Protein AF-A0A258X4N9-F1 (afdb_monomer_lite)

Structure (mmCIF, N/CA/C/O backbone):
data_AF-A0A258X4N9-F1
#
_entry.id   AF-A0A258X4N9-F1
#
loop_
_atom_site.group_PDB
_atom_site.id
_atom_site.type_symbol
_atom_site.label_atom_id
_atom_site.label_alt_id
_atom_site.label_comp_id
_atom_site.label_asym_id
_atom_site.label_entity_id
_atom_site.label_seq_id
_atom_site.pdbx_PDB_ins_code
_atom_site.Cartn_x
_atom_site.Cartn_y
_atom_site.Cartn_z
_atom_site.occupancy
_atom_site.B_iso_or_equiv
_atom_site.auth_seq_id
_atom_site.auth_comp_id
_atom_site.auth_asym_id
_atom_site.auth_atom_id
_atom_site.pdbx_PDB_model_num
ATOM 1 N N . MET A 1 1 ? 9.831 3.016 -13.633 1.00 64.50 1 MET A N 1
ATOM 2 C CA . MET A 1 1 ? 9.795 4.387 -13.086 1.00 64.50 1 MET A CA 1
ATOM 3 C C . MET A 1 1 ? 8.400 4.523 -12.524 1.00 64.50 1 MET A C 1
ATOM 5 O O . MET A 1 1 ? 7.456 4.521 -13.304 1.00 64.50 1 MET A O 1
ATOM 9 N N . GLY A 1 2 ? 8.288 4.413 -11.205 1.00 82.19 2 GLY A N 1
ATOM 10 C CA . GLY A 1 2 ? 7.014 4.222 -10.524 1.00 82.19 2 GLY A CA 1
ATOM 11 C C . GLY A 1 2 ? 6.211 5.505 -10.444 1.00 82.19 2 GLY A C 1
ATOM 12 O O . GLY A 1 2 ? 6.761 6.601 -10.529 1.00 82.19 2 GLY A O 1
ATOM 13 N N . ASP A 1 3 ? 4.909 5.342 -10.272 1.00 91.69 3 ASP A N 1
ATOM 14 C CA . ASP A 1 3 ? 3.986 6.441 -10.024 1.00 91.69 3 ASP A CA 1
ATOM 15 C C . ASP A 1 3 ? 3.854 6.670 -8.514 1.00 91.69 3 ASP A C 1
ATOM 17 O O . ASP A 1 3 ? 3.869 5.724 -7.728 1.00 91.69 3 ASP A O 1
ATOM 21 N N . GLU A 1 4 ? 3.680 7.919 -8.099 1.00 94.12 4 GLU A N 1
ATOM 22 C CA . GLU A 1 4 ? 3.527 8.269 -6.686 1.00 94.12 4 GLU A CA 1
ATOM 23 C C . GLU A 1 4 ? 2.054 8.292 -6.267 1.00 94.12 4 GLU A C 1
ATOM 25 O O . GLU A 1 4 ? 1.195 8.842 -6.964 1.00 94.12 4 GLU A O 1
ATOM 30 N N . TYR A 1 5 ? 1.761 7.718 -5.103 1.00 94.62 5 TYR A N 1
ATOM 31 C CA . TYR A 1 5 ? 0.422 7.588 -4.544 1.00 94.62 5 TYR A CA 1
ATOM 32 C C . TYR A 1 5 ? 0.396 7.981 -3.072 1.00 94.62 5 TYR A C 1
ATOM 34 O O . TYR A 1 5 ? 1.273 7.616 -2.296 1.00 94.62 5 TYR A O 1
ATOM 42 N N . LEU A 1 6 ? -0.671 8.665 -2.678 1.00 93.12 6 LEU A N 1
ATOM 43 C CA . LEU A 1 6 ? -1.065 8.823 -1.288 1.00 93.12 6 LEU A CA 1
ATOM 44 C C . LEU A 1 6 ? -1.991 7.666 -0.929 1.00 93.12 6 LEU A C 1
ATOM 46 O O . LEU A 1 6 ? -3.041 7.491 -1.560 1.00 93.12 6 LEU A O 1
ATOM 50 N N . ILE A 1 7 ? -1.594 6.880 0.067 1.00 92.81 7 ILE A N 1
ATOM 51 C CA . ILE A 1 7 ? -2.366 5.730 0.533 1.00 92.81 7 ILE A CA 1
ATOM 52 C C . ILE A 1 7 ? -2.650 5.909 2.022 1.00 92.81 7 ILE A C 1
ATOM 54 O O . ILE A 1 7 ? -1.746 6.191 2.810 1.00 92.81 7 ILE A O 1
ATOM 58 N N . GLY A 1 8 ? -3.923 5.786 2.387 1.00 90.00 8 GLY A N 1
ATOM 59 C CA . GLY A 1 8 ? -4.400 5.878 3.763 1.00 90.00 8 GLY A CA 1
ATOM 60 C C . GLY A 1 8 ? -5.335 4.724 4.097 1.00 90.00 8 GLY A C 1
ATOM 61 O O . GLY A 1 8 ? -5.973 4.153 3.210 1.00 90.00 8 GLY A O 1
ATOM 62 N N . TYR A 1 9 ? -5.429 4.405 5.383 1.00 88.00 9 TYR A N 1
ATOM 63 C CA . TYR A 1 9 ? -6.237 3.302 5.890 1.00 88.00 9 TYR A CA 1
ATOM 64 C C . TYR A 1 9 ? -7.043 3.742 7.109 1.00 88.00 9 TYR A C 1
ATOM 66 O O . TYR A 1 9 ? -6.515 4.414 8.003 1.00 88.00 9 TYR A O 1
ATOM 74 N N . ARG A 1 10 ? -8.322 3.361 7.142 1.00 86.00 10 ARG A N 1
ATOM 75 C CA . ARG A 1 10 ? -9.223 3.658 8.253 1.00 86.00 10 ARG A CA 1
ATOM 76 C C . ARG A 1 10 ? -10.101 2.459 8.584 1.00 86.00 10 ARG A C 1
ATOM 78 O O . ARG A 1 10 ? -10.995 2.110 7.817 1.00 86.00 10 ARG A O 1
ATOM 85 N N . LEU A 1 11 ? -9.930 1.975 9.805 1.00 82.94 11 LEU A N 1
ATOM 86 C CA . LEU A 1 11 ? -10.772 0.982 10.446 1.00 82.94 11 LEU A CA 1
ATOM 87 C C . LEU A 1 11 ? -11.743 1.677 11.401 1.00 82.94 11 LEU A C 1
ATOM 89 O O . LEU A 1 11 ? -11.349 2.528 12.198 1.00 82.94 11 LEU A O 1
ATOM 93 N N . THR A 1 12 ? -13.024 1.331 11.336 1.00 78.56 12 THR A N 1
ATOM 94 C CA . THR A 1 12 ? -14.045 1.831 12.265 1.00 78.56 12 THR A CA 1
ATOM 95 C C . THR A 1 12 ? -14.809 0.663 12.863 1.00 78.56 12 THR A C 1
ATOM 97 O O . THR A 1 12 ? -15.385 -0.154 12.143 1.00 78.56 12 THR A O 1
ATOM 100 N N . THR A 1 13 ? -14.847 0.612 14.188 1.00 76.00 13 THR A N 1
ATOM 101 C CA . THR A 1 13 ? -15.589 -0.376 14.965 1.00 76.00 13 THR A CA 1
ATOM 102 C C . THR A 1 13 ? -16.651 0.316 15.812 1.00 76.00 13 THR A C 1
ATOM 104 O O . THR A 1 13 ? -16.507 1.471 16.210 1.00 76.00 13 THR A O 1
ATOM 107 N N . GLN A 1 14 ? -17.742 -0.384 16.089 1.00 78.25 14 GLN A N 1
ATOM 108 C CA . GLN A 1 14 ? -18.787 0.066 16.999 1.00 78.25 14 GLN A CA 1
ATOM 109 C C . GLN A 1 14 ? -19.156 -1.101 17.902 1.00 78.25 14 GLN A C 1
ATOM 111 O O . GLN A 1 14 ? -19.489 -2.178 17.412 1.00 78.25 14 GLN A O 1
ATOM 116 N N . ASN A 1 15 ? -19.068 -0.908 19.219 1.00 79.00 15 ASN A N 1
ATOM 117 C CA . ASN A 1 15 ? -19.272 -1.975 20.207 1.00 79.00 15 ASN A CA 1
ATOM 118 C C . ASN A 1 15 ? -18.443 -3.240 19.892 1.00 79.00 15 ASN A C 1
ATOM 120 O O . ASN A 1 15 ? -18.977 -4.347 19.862 1.00 79.00 15 ASN A O 1
ATOM 124 N N . SER A 1 16 ? -17.157 -3.061 19.566 1.00 73.06 16 SER A N 1
ATOM 125 C CA . SER A 1 16 ? -16.237 -4.147 19.178 1.00 73.06 16 SER A CA 1
ATOM 126 C C . SER A 1 16 ? -16.644 -4.940 17.924 1.00 73.06 16 SER A C 1
ATOM 128 O O . SER A 1 16 ? -16.058 -5.979 17.638 1.00 73.06 16 SER A O 1
ATOM 130 N N . THR A 1 17 ? -17.620 -4.452 17.154 1.00 78.62 17 THR A N 1
ATOM 131 C CA . THR A 1 17 ? -18.014 -5.015 15.858 1.00 78.62 17 THR A CA 1
ATOM 132 C C . THR A 1 17 ? -17.444 -4.151 14.738 1.00 78.62 17 THR A C 1
ATOM 134 O O . THR A 1 17 ? -17.543 -2.923 14.793 1.00 78.62 17 THR A O 1
ATOM 137 N N . LEU A 1 18 ? -16.846 -4.774 13.721 1.00 79.44 18 LEU A N 1
ATOM 138 C CA . LEU A 1 18 ? -16.348 -4.076 12.537 1.00 79.44 18 LEU A CA 1
ATOM 139 C C . LEU A 1 18 ? -17.511 -3.428 11.773 1.00 79.44 18 LEU A C 1
ATOM 141 O O . LEU A 1 18 ? -18.430 -4.120 11.342 1.00 79.44 18 LEU A O 1
ATOM 145 N N . VAL A 1 19 ? -17.465 -2.106 11.601 1.00 82.19 19 VAL A N 1
ATOM 146 C CA . VAL A 1 19 ? -18.479 -1.342 10.852 1.00 82.19 19 VAL A CA 1
ATOM 147 C C . VAL A 1 19 ? -17.979 -0.982 9.463 1.00 82.19 19 VAL A C 1
ATOM 149 O O . VAL A 1 19 ? -18.733 -1.028 8.494 1.00 82.19 19 VAL A O 1
ATOM 152 N N . SER A 1 20 ? -16.713 -0.589 9.360 1.00 80.00 20 SER A N 1
ATOM 153 C CA . SER A 1 20 ? -16.116 -0.198 8.093 1.00 80.00 20 SER A CA 1
ATOM 154 C C . SER A 1 20 ? -14.628 -0.470 8.113 1.00 80.00 20 SER A C 1
ATOM 156 O O . SER A 1 20 ? -13.947 -0.098 9.068 1.00 80.00 20 SER A O 1
ATOM 158 N N . ASP A 1 21 ? -14.148 -0.996 6.995 1.00 84.81 21 ASP A N 1
ATOM 159 C CA . ASP A 1 21 ? -12.735 -1.111 6.684 1.00 84.81 21 ASP A CA 1
ATOM 160 C C . ASP A 1 21 ? -12.468 -0.581 5.274 1.00 84.81 21 ASP A C 1
ATOM 162 O O . ASP A 1 21 ? -13.217 -0.906 4.344 1.00 84.81 21 ASP A O 1
ATOM 166 N N . ARG A 1 22 ? -11.526 0.359 5.129 1.00 89.75 22 ARG A N 1
ATOM 167 C CA . ARG A 1 22 ? -11.310 1.078 3.864 1.00 89.75 22 ARG A CA 1
ATOM 168 C C . ARG A 1 22 ? -9.863 1.513 3.669 1.00 89.75 22 ARG A C 1
ATOM 170 O O . ARG A 1 22 ? -9.368 2.412 4.356 1.00 89.75 22 ARG A O 1
ATOM 177 N N . ILE A 1 23 ? -9.278 1.026 2.577 1.00 91.94 23 ILE A N 1
ATOM 178 C CA . ILE A 1 23 ? -8.079 1.588 1.953 1.00 91.94 23 ILE A CA 1
ATOM 179 C C . ILE A 1 23 ? -8.474 2.678 0.948 1.00 91.94 23 ILE A C 1
ATOM 181 O O . ILE A 1 23 ? -9.283 2.477 0.033 1.00 91.94 23 ILE A O 1
ATOM 185 N N . SER A 1 24 ? -7.874 3.856 1.106 1.00 92.12 24 SER A N 1
ATOM 186 C CA . SER A 1 24 ? -8.021 4.993 0.196 1.00 92.12 24 SER A CA 1
ATOM 187 C C . SER A 1 24 ? -6.738 5.191 -0.596 1.00 92.12 24 SER A C 1
ATOM 189 O O . SER A 1 24 ? -5.664 5.313 -0.014 1.00 92.12 24 SER A O 1
ATOM 191 N N . VAL A 1 25 ? -6.861 5.251 -1.922 1.00 93.62 25 VAL A N 1
ATOM 192 C CA . VAL A 1 25 ? -5.737 5.418 -2.849 1.00 93.62 25 VAL A CA 1
ATOM 193 C C . VAL A 1 25 ? -5.985 6.646 -3.708 1.00 93.62 25 VAL A C 1
ATOM 195 O O . VAL A 1 25 ? -7.021 6.745 -4.365 1.00 93.62 25 VAL A O 1
ATOM 198 N N . SER A 1 26 ? -5.017 7.552 -3.754 1.00 94.06 26 SER A N 1
ATOM 199 C CA . SER A 1 26 ? -5.014 8.678 -4.685 1.00 94.06 26 SER A CA 1
ATOM 200 C C . SER A 1 26 ? -3.654 8.797 -5.343 1.00 94.06 26 SER A C 1
ATOM 202 O O . SER A 1 26 ? -2.634 8.682 -4.671 1.00 94.06 26 SER A O 1
ATOM 204 N N . LYS A 1 27 ? -3.619 9.078 -6.647 1.00 92.81 27 LYS A N 1
ATOM 205 C CA . LYS A 1 27 ? -2.366 9.464 -7.304 1.00 92.81 27 LYS A CA 1
ATOM 206 C C . LYS A 1 27 ? -1.914 10.810 -6.732 1.00 92.81 27 LYS A C 1
ATOM 208 O O . LYS A 1 27 ? -2.750 11.697 -6.533 1.00 92.81 27 LYS A O 1
ATOM 213 N N . SER A 1 28 ? -0.628 10.948 -6.426 1.00 90.12 28 SER A N 1
ATOM 214 C CA . SER A 1 28 ? -0.091 12.210 -5.930 1.00 90.12 28 SER A CA 1
ATOM 215 C C . SER A 1 28 ? -0.079 13.241 -7.055 1.00 90.12 28 SER A C 1
ATOM 217 O O . SER A 1 28 ? 0.369 12.962 -8.167 1.00 90.12 28 SER A O 1
ATOM 219 N N . MET A 1 29 ? -0.601 14.436 -6.780 1.00 89.00 29 MET A N 1
ATOM 220 C CA . MET A 1 29 ? -0.589 15.552 -7.735 1.00 89.00 29 MET A CA 1
ATOM 221 C C . MET A 1 29 ? 0.699 16.377 -7.657 1.00 89.00 29 MET A C 1
ATOM 223 O O . MET A 1 29 ? 0.986 17.163 -8.556 1.00 89.00 29 MET A O 1
ATOM 227 N N . THR A 1 30 ? 1.465 16.204 -6.582 1.00 86.50 30 THR A N 1
ATOM 228 C CA . THR A 1 30 ? 2.748 16.865 -6.349 1.00 86.50 30 THR A CA 1
ATOM 229 C C . THR A 1 30 ? 3.810 15.812 -6.062 1.00 86.50 30 THR A C 1
ATOM 231 O O . THR A 1 30 ? 3.495 14.856 -5.352 1.00 86.50 30 THR A O 1
ATOM 234 N N . PRO A 1 31 ? 5.054 15.985 -6.538 1.00 84.56 31 PRO A N 1
ATOM 235 C CA . PRO A 1 31 ? 6.132 15.070 -6.208 1.00 84.56 31 PRO A CA 1
ATOM 236 C C . PRO A 1 31 ? 6.275 14.911 -4.697 1.00 84.56 31 PRO A C 1
ATOM 238 O O . PRO A 1 31 ? 6.360 15.896 -3.958 1.00 84.56 31 PRO A O 1
ATOM 241 N N . CYS A 1 32 ? 6.289 13.674 -4.240 1.00 86.94 32 CYS A N 1
ATOM 242 C CA . CYS A 1 32 ? 6.587 13.345 -2.869 1.00 86.94 32 CYS A CA 1
ATOM 243 C C . CYS A 1 32 ? 8.086 13.492 -2.642 1.00 86.94 32 CYS A C 1
ATOM 245 O O . CYS A 1 32 ? 8.910 12.908 -3.343 1.00 86.94 32 CYS A O 1
ATOM 247 N N . LEU A 1 33 ? 8.446 14.304 -1.653 1.00 82.00 33 LEU A N 1
ATOM 248 C CA . LEU A 1 33 ? 9.835 14.464 -1.254 1.00 82.00 33 LEU A CA 1
ATOM 249 C C . LEU A 1 33 ? 10.247 13.259 -0.412 1.00 82.00 33 LEU A C 1
ATOM 251 O O . LEU A 1 33 ? 9.531 12.880 0.512 1.00 82.00 33 LEU A O 1
ATOM 255 N N . GLY A 1 34 ? 11.401 12.680 -0.728 1.00 82.94 34 GLY A N 1
ATOM 256 C CA . GLY A 1 34 ? 11.963 11.587 0.050 1.00 82.94 34 GLY A CA 1
ATOM 257 C C . GLY A 1 34 ? 12.754 10.593 -0.785 1.00 82.94 34 GLY A C 1
ATOM 258 O O . GLY A 1 34 ? 12.787 10.629 -2.015 1.00 82.94 34 GLY A O 1
ATOM 259 N N . SER A 1 35 ? 13.401 9.686 -0.077 1.00 84.38 35 SER A N 1
ATOM 260 C CA . SER A 1 35 ? 14.097 8.520 -0.601 1.00 84.38 35 SER A CA 1
ATOM 261 C C . SER A 1 35 ? 13.229 7.273 -0.441 1.00 84.38 35 SER A C 1
ATOM 263 O O . SER A 1 35 ? 12.411 7.187 0.478 1.00 84.38 35 SER A O 1
ATOM 265 N N . LYS A 1 36 ? 13.401 6.292 -1.335 1.00 87.62 36 LYS A N 1
ATOM 266 C CA . LYS A 1 36 ? 12.760 4.982 -1.178 1.00 87.62 36 LYS A CA 1
ATOM 267 C C . LYS A 1 36 ? 13.300 4.309 0.083 1.00 87.62 36 LYS A C 1
ATOM 269 O O . LYS A 1 36 ? 14.511 4.148 0.216 1.00 87.62 36 LYS A O 1
ATOM 274 N N . GLN A 1 37 ? 12.401 3.916 0.972 1.00 85.12 37 GLN A N 1
ATOM 275 C CA . GLN A 1 37 ? 12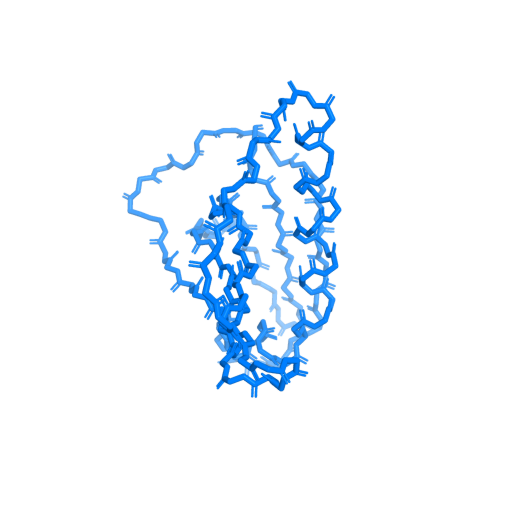.711 3.164 2.184 1.00 85.12 37 GLN A CA 1
ATOM 276 C C . GLN A 1 37 ? 12.340 1.687 1.977 1.00 85.12 37 GLN A C 1
ATOM 278 O O . GLN A 1 37 ? 12.663 1.085 0.949 1.00 85.12 37 GLN A O 1
ATOM 283 N N . GLU A 1 38 ? 11.647 1.091 2.945 1.00 87.44 38 GLU A N 1
ATOM 284 C CA . GLU A 1 38 ? 11.148 -0.274 2.852 1.00 87.44 38 GLU A CA 1
ATOM 285 C C . GLU A 1 38 ? 10.099 -0.411 1.747 1.00 87.44 38 GLU A C 1
ATOM 287 O O . GLU A 1 38 ? 9.356 0.522 1.425 1.00 87.44 38 GLU A O 1
ATOM 292 N N . SER A 1 39 ? 10.089 -1.594 1.139 1.00 92.25 39 SER A N 1
ATOM 293 C CA . SER A 1 39 ? 9.243 -1.919 0.000 1.00 92.25 39 SER A CA 1
ATOM 294 C C . SER A 1 39 ? 8.448 -3.179 0.285 1.00 92.25 39 SER A C 1
ATOM 296 O O . SER A 1 39 ? 9.012 -4.183 0.713 1.00 92.25 39 SER A O 1
ATOM 298 N N . LEU A 1 40 ? 7.155 -3.121 0.003 1.00 94.12 40 LEU A N 1
ATOM 299 C CA . LEU A 1 40 ? 6.260 -4.262 -0.031 1.00 94.12 40 LEU A CA 1
ATOM 300 C C . LEU A 1 40 ? 6.156 -4.762 -1.472 1.00 94.12 40 LEU A C 1
ATOM 302 O O . LEU A 1 40 ? 5.983 -3.969 -2.399 1.00 94.12 40 LEU A O 1
ATOM 306 N N . PHE A 1 41 ? 6.263 -6.071 -1.657 1.00 95.00 41 PHE A N 1
ATOM 307 C CA . PHE A 1 41 ? 6.091 -6.723 -2.948 1.00 95.00 41 PHE A CA 1
ATOM 308 C C . PHE A 1 41 ? 4.798 -7.528 -2.924 1.00 95.00 41 PHE A C 1
ATOM 310 O O . PHE A 1 41 ? 4.650 -8.399 -2.074 1.00 95.00 41 PHE A O 1
ATOM 317 N N . LEU A 1 42 ? 3.896 -7.256 -3.865 1.00 94.31 42 LEU A N 1
ATOM 318 C CA . LEU A 1 42 ? 2.620 -7.955 -3.985 1.00 94.31 42 LEU A CA 1
ATOM 319 C C . LEU A 1 42 ? 2.499 -8.607 -5.368 1.00 94.31 42 LEU A C 1
ATOM 321 O O . LEU A 1 42 ? 2.778 -7.943 -6.376 1.00 94.31 42 LEU A O 1
ATOM 325 N N . PRO A 1 43 ? 2.069 -9.878 -5.455 1.00 93.19 43 PRO A N 1
ATOM 326 C CA . PRO A 1 43 ? 1.747 -10.498 -6.733 1.00 93.19 43 PRO A CA 1
ATOM 327 C C . PRO A 1 43 ? 0.519 -9.815 -7.336 1.00 93.19 43 PRO A C 1
ATOM 329 O O . PRO A 1 43 ? -0.418 -9.456 -6.630 1.00 93.19 43 PRO A O 1
ATOM 332 N N . ARG A 1 44 ? 0.504 -9.628 -8.653 1.00 90.00 44 ARG A N 1
ATOM 333 C CA . ARG A 1 44 ? -0.561 -8.902 -9.347 1.00 90.00 44 ARG A CA 1
ATOM 334 C C . ARG A 1 44 ? -1.049 -9.675 -10.559 1.00 90.00 44 ARG A C 1
ATOM 336 O O . ARG A 1 44 ? -0.264 -10.242 -11.308 1.00 90.00 44 ARG A O 1
ATOM 343 N N . GLN A 1 45 ? -2.354 -9.606 -10.803 1.00 89.31 45 GLN A N 1
ATOM 344 C CA . GLN A 1 45 ? -2.917 -10.010 -12.087 1.00 89.31 45 GLN A CA 1
ATOM 345 C C . GLN A 1 45 ? -2.780 -8.891 -13.134 1.00 89.31 45 GLN A C 1
ATOM 347 O O . GLN A 1 45 ? -2.957 -7.708 -12.804 1.00 89.31 45 GLN A O 1
ATOM 352 N N . PRO A 1 46 ? -2.556 -9.226 -14.417 1.00 82.38 46 PRO A N 1
ATOM 353 C CA . PRO A 1 46 ? -2.520 -8.237 -15.486 1.00 82.38 46 PRO A CA 1
ATOM 354 C C . PRO A 1 46 ? -3.766 -7.342 -15.471 1.00 82.38 46 PRO A C 1
ATOM 356 O O . PRO A 1 46 ? -4.892 -7.808 -15.314 1.00 82.38 46 PRO A O 1
ATOM 359 N N . SER A 1 47 ? -3.574 -6.034 -15.647 1.00 82.50 47 SER A N 1
ATOM 360 C CA . SER A 1 47 ? -4.638 -5.008 -15.615 1.00 82.50 47 SER A CA 1
ATOM 361 C C . SER A 1 47 ? -5.332 -4.767 -14.264 1.00 82.50 47 SER A C 1
ATOM 363 O O . SER A 1 47 ? -6.213 -3.906 -14.185 1.00 82.50 47 SER A O 1
ATOM 365 N N . GLN A 1 48 ? -4.924 -5.427 -13.174 1.00 88.69 48 GLN A N 1
ATOM 366 C CA . GLN A 1 48 ? -5.455 -5.129 -11.840 1.00 88.69 48 GLN A CA 1
ATOM 367 C C . GLN A 1 48 ? -5.057 -3.705 -11.418 1.00 88.69 48 GLN A C 1
ATOM 369 O O . GLN A 1 48 ? -3.900 -3.298 -11.573 1.00 88.69 48 GLN A O 1
ATOM 374 N N . LYS A 1 49 ? -6.023 -2.933 -10.910 1.00 91.69 49 LYS A N 1
ATOM 375 C CA . LYS A 1 49 ? -5.806 -1.569 -10.395 1.00 91.69 49 LYS A CA 1
ATOM 376 C C . LYS A 1 49 ? -5.222 -1.615 -8.981 1.00 91.69 49 LYS A C 1
ATOM 378 O O . LYS A 1 49 ? -5.563 -2.524 -8.230 1.00 91.69 49 LYS A O 1
ATOM 383 N N . LEU A 1 50 ? -4.450 -0.593 -8.589 1.00 92.06 50 LEU A N 1
ATOM 384 C CA . LEU A 1 50 ? -3.825 -0.512 -7.256 1.00 92.06 50 LEU A CA 1
ATOM 385 C C . LEU A 1 50 ? -4.822 -0.729 -6.117 1.00 92.06 50 LEU A C 1
ATOM 387 O O . LEU A 1 50 ? -4.569 -1.518 -5.222 1.00 92.06 50 LEU A O 1
ATOM 391 N N . GLN A 1 51 ? -5.974 -0.057 -6.172 1.00 93.44 51 GLN A N 1
ATOM 392 C CA . GLN A 1 51 ? -6.975 -0.172 -5.114 1.00 93.44 51 GLN A CA 1
ATOM 393 C C . GLN A 1 51 ? -7.543 -1.591 -5.000 1.00 93.44 51 GLN A C 1
ATOM 395 O O . GLN A 1 51 ? -7.739 -2.085 -3.900 1.00 93.44 51 GLN A O 1
ATOM 400 N N . ALA A 1 52 ? -7.762 -2.272 -6.128 1.00 93.12 52 ALA A N 1
ATOM 401 C CA . ALA A 1 52 ? -8.218 -3.659 -6.112 1.00 93.12 52 ALA A CA 1
ATOM 402 C C . ALA A 1 52 ? -7.126 -4.608 -5.595 1.00 93.12 52 ALA A C 1
ATOM 404 O O . ALA A 1 52 ? -7.436 -5.555 -4.882 1.00 93.12 52 ALA A O 1
ATOM 405 N N . LEU A 1 53 ? -5.861 -4.345 -5.939 1.00 94.00 53 LEU A N 1
ATOM 406 C CA . LEU A 1 53 ? -4.715 -5.098 -5.434 1.00 94.00 53 LEU A CA 1
ATOM 407 C C . LEU A 1 53 ? -4.585 -4.957 -3.914 1.00 94.00 53 LEU A C 1
ATOM 409 O O . LEU A 1 53 ? -4.522 -5.961 -3.218 1.00 94.00 53 LEU A O 1
ATOM 413 N N . LEU A 1 54 ? -4.610 -3.725 -3.404 1.00 93.62 54 LEU A N 1
ATOM 414 C CA . LEU A 1 54 ? -4.506 -3.445 -1.974 1.00 93.62 54 LEU A CA 1
ATOM 415 C C . LEU A 1 54 ? -5.661 -4.042 -1.178 1.00 93.62 54 LEU A C 1
AT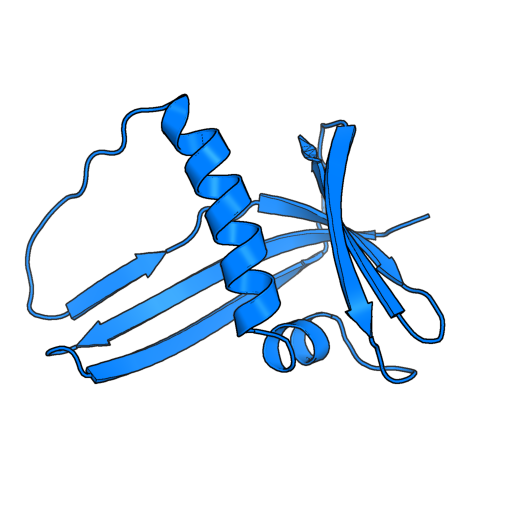OM 417 O O . LEU A 1 54 ? -5.422 -4.565 -0.106 1.00 93.62 54 LEU A O 1
ATOM 421 N N . ASN A 1 55 ? -6.882 -4.039 -1.716 1.00 92.25 55 ASN A N 1
ATOM 422 C CA . ASN A 1 55 ? -8.008 -4.715 -1.066 1.00 92.25 55 ASN A CA 1
ATOM 423 C C . ASN A 1 55 ? -7.889 -6.251 -1.113 1.00 92.25 55 ASN A C 1
ATOM 425 O O . ASN A 1 55 ? -8.499 -6.937 -0.307 1.00 92.25 55 ASN A O 1
ATOM 429 N N . THR A 1 56 ? -7.158 -6.811 -2.085 1.00 93.50 56 THR A N 1
ATOM 430 C CA . THR A 1 56 ? -6.916 -8.267 -2.159 1.00 93.50 56 THR A CA 1
ATOM 431 C C . THR A 1 56 ? -5.832 -8.693 -1.167 1.00 93.50 56 THR A C 1
ATOM 433 O O . THR A 1 56 ? -5.918 -9.770 -0.591 1.00 93.50 56 THR A O 1
ATOM 436 N N . HIS A 1 57 ? -4.835 -7.832 -0.966 1.00 93.00 57 HIS A N 1
ATOM 437 C CA . HIS A 1 57 ? -3.699 -8.022 -0.063 1.00 93.00 57 HIS A CA 1
ATOM 438 C C . HIS A 1 57 ? -3.778 -7.051 1.125 1.00 93.00 57 HIS A C 1
ATOM 440 O O . HIS A 1 57 ? -2.787 -6.416 1.493 1.00 93.00 57 HIS A O 1
ATOM 446 N N . GLU A 1 58 ? -4.981 -6.887 1.679 1.00 91.06 58 GLU A N 1
ATOM 447 C CA . GLU A 1 58 ? -5.281 -5.866 2.687 1.00 91.06 58 GLU A CA 1
ATOM 448 C C . GLU A 1 58 ? -4.455 -6.078 3.956 1.00 91.06 58 GLU A C 1
ATOM 450 O O . GLU A 1 58 ? -3.749 -5.164 4.379 1.00 91.06 58 GLU A O 1
ATOM 455 N N . ASP A 1 59 ? -4.438 -7.304 4.482 1.00 90.69 59 ASP A N 1
ATOM 456 C CA . ASP A 1 59 ? -3.671 -7.663 5.679 1.00 90.69 59 ASP A CA 1
ATOM 457 C C . ASP A 1 59 ? -2.166 -7.385 5.511 1.00 90.69 59 ASP A C 1
ATOM 459 O O . ASP A 1 59 ? -1.548 -6.758 6.373 1.00 90.69 59 ASP A O 1
ATOM 463 N N . GLU A 1 60 ? -1.584 -7.780 4.370 1.00 93.62 60 GLU A N 1
ATOM 464 C CA . GLU A 1 60 ? -0.161 -7.567 4.060 1.00 93.62 60 GLU A CA 1
ATOM 465 C C . GLU A 1 60 ? 0.181 -6.072 3.990 1.00 93.62 60 GLU A C 1
ATOM 467 O O . GLU A 1 60 ? 1.218 -5.624 4.491 1.00 93.62 60 GLU A O 1
ATOM 472 N N . PHE A 1 61 ? -0.704 -5.274 3.385 1.00 92.44 61 PHE A N 1
ATOM 473 C CA . PHE A 1 61 ? -0.519 -3.833 3.297 1.00 92.44 61 PHE A CA 1
ATOM 474 C C . PHE A 1 61 ? -0.676 -3.142 4.654 1.00 92.44 61 PHE A C 1
ATOM 476 O O . PHE A 1 61 ? 0.140 -2.280 4.988 1.00 92.44 61 PHE A O 1
ATOM 483 N N . ILE A 1 62 ? -1.691 -3.502 5.444 1.00 89.12 62 ILE A N 1
ATOM 484 C CA . ILE A 1 62 ? -1.916 -2.929 6.777 1.00 89.12 62 ILE A CA 1
ATOM 485 C C . ILE A 1 62 ? -0.740 -3.257 7.686 1.00 89.12 62 ILE A C 1
ATOM 487 O O . ILE A 1 62 ? -0.255 -2.362 8.382 1.00 89.12 62 ILE A O 1
ATOM 491 N N . GLU A 1 63 ? -0.254 -4.498 7.678 1.00 90.56 63 GLU A N 1
ATOM 492 C CA . GLU A 1 63 ? 0.910 -4.892 8.467 1.00 90.56 63 GLU A CA 1
ATOM 493 C C . GLU A 1 63 ? 2.131 -4.054 8.073 1.00 90.56 63 GLU A C 1
ATOM 495 O O . GLU A 1 63 ? 2.745 -3.416 8.933 1.00 90.56 63 GLU A O 1
ATOM 500 N N . PHE A 1 64 ? 2.427 -3.965 6.774 1.00 91.19 64 PHE A N 1
ATOM 501 C CA . PHE A 1 64 ? 3.512 -3.136 6.257 1.00 91.19 64 PHE A CA 1
ATOM 502 C C . PHE A 1 64 ? 3.375 -1.667 6.690 1.00 91.19 64 PHE A C 1
ATOM 504 O O . PHE A 1 64 ? 4.306 -1.101 7.270 1.00 91.19 64 PHE A O 1
ATOM 511 N N . ALA A 1 65 ? 2.213 -1.047 6.469 1.00 88.31 65 ALA A N 1
ATOM 512 C CA . ALA A 1 65 ? 1.952 0.352 6.806 1.00 88.31 65 ALA A CA 1
ATOM 513 C C . ALA A 1 65 ? 1.997 0.613 8.322 1.00 88.31 65 ALA A C 1
ATOM 515 O O . ALA A 1 65 ? 2.480 1.661 8.767 1.00 88.31 65 ALA A O 1
ATOM 516 N N . THR A 1 66 ? 1.547 -0.347 9.131 1.00 86.06 66 THR A N 1
ATOM 517 C CA . THR A 1 66 ? 1.593 -0.278 10.596 1.00 86.06 66 THR A CA 1
ATOM 518 C C . THR A 1 66 ? 3.027 -0.377 11.095 1.00 86.06 66 THR A C 1
ATOM 520 O O . THR A 1 66 ? 3.438 0.448 11.908 1.00 86.06 66 THR A O 1
ATOM 523 N N . GLN A 1 67 ? 3.830 -1.307 10.570 1.00 86.25 67 GLN A N 1
ATOM 524 C CA . GLN A 1 67 ? 5.254 -1.409 10.901 1.00 86.25 67 GLN A CA 1
ATOM 525 C C . GLN A 1 67 ? 6.004 -0.117 10.555 1.00 86.25 67 GLN A C 1
ATOM 527 O O . GLN A 1 67 ? 6.786 0.372 11.374 1.00 86.25 67 GLN A O 1
ATOM 532 N N . GLN A 1 68 ? 5.724 0.487 9.392 1.00 80.62 68 GLN A N 1
ATOM 533 C CA . GLN A 1 68 ? 6.288 1.796 9.048 1.00 80.62 68 GLN A CA 1
ATOM 534 C C . GLN A 1 68 ? 5.825 2.879 10.026 1.00 80.62 68 GLN A C 1
ATOM 536 O O . GLN A 1 68 ? 6.633 3.678 10.491 1.00 80.62 68 GLN A O 1
ATOM 541 N N . THR A 1 69 ? 4.544 2.892 10.393 1.00 74.88 69 THR A N 1
ATOM 542 C CA . THR A 1 69 ? 3.986 3.882 11.323 1.00 74.88 69 THR A CA 1
ATOM 543 C C . THR A 1 69 ? 4.565 3.743 12.729 1.00 74.88 69 THR A C 1
ATOM 545 O O . THR A 1 69 ? 4.953 4.746 13.313 1.00 74.88 69 THR A O 1
ATOM 548 N N . ILE A 1 70 ? 4.726 2.534 13.267 1.00 71.88 70 ILE A N 1
ATOM 549 C CA . ILE A 1 70 ? 5.350 2.310 14.582 1.00 71.88 70 ILE A CA 1
ATOM 550 C C . ILE A 1 70 ? 6.807 2.793 14.574 1.00 71.88 70 ILE A C 1
ATOM 552 O O . ILE A 1 70 ? 7.239 3.469 15.510 1.00 71.88 70 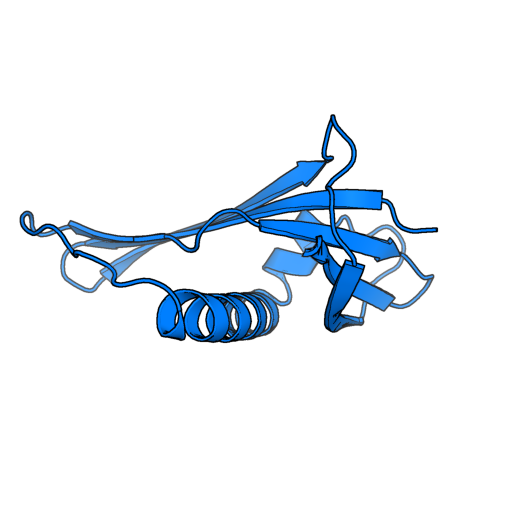ILE A O 1
ATOM 556 N N . LYS A 1 71 ? 7.556 2.533 13.492 1.00 63.94 71 LYS A N 1
ATOM 557 C CA . LYS A 1 71 ? 8.918 3.070 13.307 1.00 63.94 71 LYS A CA 1
ATOM 558 C C . LYS A 1 71 ? 8.940 4.608 13.310 1.00 63.94 71 LYS A C 1
ATOM 560 O O . LYS A 1 71 ? 9.899 5.198 13.806 1.00 63.94 71 LYS A O 1
ATOM 565 N N . LEU A 1 72 ? 7.886 5.265 12.814 1.00 58.09 72 LEU A N 1
ATOM 566 C CA . LEU A 1 72 ? 7.708 6.725 12.876 1.00 58.09 72 LEU A CA 1
ATOM 567 C C . LEU A 1 72 ? 7.317 7.220 14.273 1.00 58.09 72 LEU A C 1
ATOM 569 O O . LEU A 1 72 ? 7.844 8.225 14.744 1.00 58.09 72 LEU A O 1
ATOM 573 N N . GLN A 1 73 ? 6.412 6.511 14.939 1.00 56.03 73 GLN A N 1
ATOM 574 C CA . GLN A 1 73 ? 5.872 6.842 16.256 1.00 56.03 73 GLN A CA 1
ATOM 575 C C . GLN A 1 73 ? 6.898 6.666 17.377 1.00 56.03 73 GLN A C 1
ATOM 577 O O . GLN A 1 73 ? 6.931 7.461 18.311 1.00 56.03 73 GLN A O 1
ATOM 582 N N . SER A 1 74 ? 7.833 5.722 17.246 1.00 51.22 74 SER A N 1
ATOM 583 C CA . SER A 1 74 ? 9.000 5.651 18.136 1.00 51.22 74 SER A CA 1
ATOM 584 C C . SER A 1 74 ? 9.846 6.940 18.119 1.00 51.22 74 SER A C 1
ATOM 586 O O . SER A 1 74 ? 10.693 7.108 18.993 1.00 51.22 74 SER A O 1
ATOM 588 N N . HIS A 1 75 ? 9.626 7.844 17.155 1.00 46.38 75 HIS A N 1
ATOM 589 C CA . HIS A 1 75 ? 10.221 9.181 17.094 1.00 46.38 75 HIS A CA 1
ATOM 590 C C . HIS A 1 75 ? 9.258 10.330 17.458 1.00 46.38 75 HIS A C 1
ATOM 592 O O . HIS A 1 75 ? 9.717 11.467 17.565 1.00 46.38 75 HIS A O 1
ATOM 598 N N . GLN A 1 76 ? 7.953 10.090 17.649 1.00 37.88 76 GLN A N 1
ATOM 599 C CA . GLN A 1 76 ? 6.959 11.131 17.950 1.00 37.88 76 GLN A CA 1
ATOM 600 C C . GLN A 1 76 ? 5.827 10.604 18.852 1.00 37.88 76 GLN A C 1
ATOM 602 O O . GLN A 1 76 ? 5.074 9.716 18.465 1.00 37.88 76 GLN A O 1
ATOM 607 N N . ASN A 1 77 ? 5.693 11.196 20.046 1.00 34.12 77 ASN A N 1
ATOM 608 C CA . ASN A 1 77 ? 4.640 10.903 21.028 1.00 34.12 77 ASN A CA 1
ATOM 609 C C . ASN A 1 77 ? 3.232 11.085 20.432 1.00 34.12 77 ASN A C 1
ATOM 611 O O . ASN A 1 77 ? 2.916 12.165 19.934 1.00 34.12 77 ASN A O 1
ATOM 615 N N . ILE A 1 78 ? 2.371 10.069 20.545 1.00 39.22 78 ILE A N 1
ATOM 616 C CA . ILE A 1 7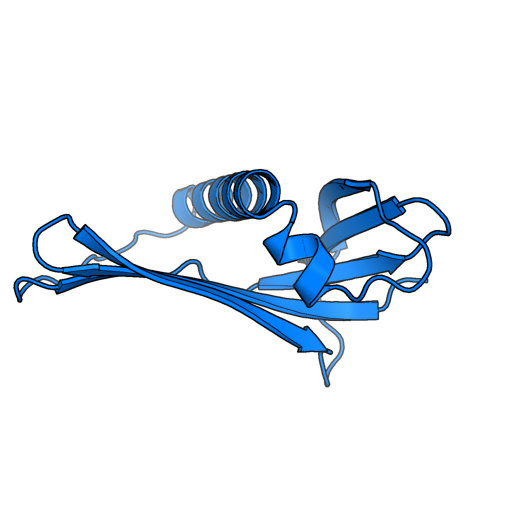8 ? 0.962 10.135 20.125 1.00 39.22 78 ILE A CA 1
ATOM 617 C C . ILE A 1 78 ? 0.076 10.293 21.349 1.00 39.22 78 ILE A C 1
ATOM 619 O O . ILE A 1 78 ? 0.107 9.482 22.271 1.00 39.22 78 ILE A O 1
ATOM 623 N N . THR A 1 79 ? -0.744 11.336 21.327 1.00 35.56 79 THR A N 1
ATOM 624 C CA . THR A 1 79 ? -1.861 11.550 22.247 1.00 35.56 79 THR A CA 1
ATOM 625 C C . THR A 1 79 ? -3.135 10.964 21.648 1.00 35.56 79 THR A C 1
ATOM 627 O O . THR A 1 79 ? -3.636 11.475 20.647 1.00 35.56 79 THR A O 1
ATOM 630 N N . ASN A 1 80 ? -3.664 9.910 22.272 1.00 41.12 80 ASN A N 1
ATOM 631 C CA . ASN A 1 80 ? -5.012 9.400 22.015 1.00 41.12 80 ASN A CA 1
ATOM 632 C C . ASN A 1 80 ? -6.044 10.267 22.752 1.00 41.12 80 ASN A C 1
ATOM 634 O O . ASN A 1 80 ? -5.815 10.651 23.898 1.00 41.12 80 ASN A O 1
ATOM 638 N N . HIS A 1 81 ? -7.178 10.556 22.111 1.00 37.97 81 HIS A N 1
ATOM 639 C CA . HIS A 1 81 ? -8.293 11.299 22.708 1.00 37.97 81 HIS A CA 1
ATOM 640 C C . HIS A 1 81 ? -9.554 10.420 22.740 1.00 37.97 81 HIS A C 1
ATOM 642 O O . HIS A 1 81 ? -9.920 9.831 21.725 1.00 37.97 81 HIS A O 1
ATOM 648 N N . GLU A 1 82 ? -10.187 10.320 23.914 1.00 45.69 82 GLU A N 1
ATOM 649 C CA . GLU A 1 82 ? -11.297 9.405 24.223 1.00 45.69 82 GLU A CA 1
ATOM 650 C C . GLU A 1 82 ? -12.724 9.933 23.932 1.00 45.69 82 GLU A C 1
ATOM 652 O O . GLU A 1 82 ? -12.981 11.137 23.953 1.00 45.69 82 GLU A O 1
ATOM 657 N N . HIS A 1 83 ? -13.638 8.946 23.836 1.00 41.00 83 HIS A N 1
ATOM 658 C CA . HIS A 1 83 ? -15.075 8.894 24.189 1.00 41.00 83 HIS A CA 1
ATOM 659 C C . HIS A 1 83 ? -16.170 9.021 23.104 1.00 41.00 83 HIS A C 1
ATOM 661 O O . HIS A 1 83 ? -16.701 10.090 22.817 1.00 41.00 83 HIS A O 1
ATOM 667 N N . THR A 1 84 ? -16.624 7.855 22.621 1.00 44.84 84 THR A N 1
ATOM 668 C CA . THR A 1 84 ? -18.016 7.329 22.506 1.00 44.84 84 THR A CA 1
ATOM 669 C C . THR A 1 84 ? -17.907 5.874 21.993 1.00 44.84 84 THR A C 1
ATOM 671 O O . THR A 1 84 ? -16.827 5.486 21.570 1.00 44.84 84 THR A O 1
ATOM 674 N N . SER A 1 85 ? -18.944 5.023 22.056 1.00 57.28 85 SER A N 1
ATOM 675 C CA . SER A 1 85 ? -18.879 3.559 21.769 1.00 57.28 85 SER A CA 1
ATOM 676 C C . SER A 1 85 ? -18.475 3.139 20.336 1.00 57.28 85 SER A C 1
ATOM 678 O O . SER A 1 85 ? -18.641 1.978 19.947 1.00 57.28 85 SER A O 1
ATOM 680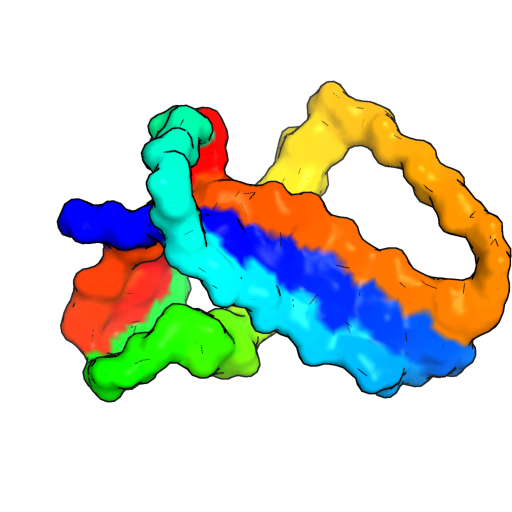 N N . SER A 1 86 ? -17.986 4.084 19.538 1.00 55.06 86 SER A N 1
ATOM 681 C CA . SER A 1 86 ? -17.319 3.879 18.260 1.00 55.06 86 SER A CA 1
ATOM 682 C C . SER A 1 86 ? -15.823 4.139 18.426 1.00 55.06 86 SER A C 1
ATOM 684 O O . SER A 1 86 ? -15.433 5.260 18.751 1.00 55.06 86 SER A O 1
ATOM 686 N N . ASP A 1 87 ? -15.003 3.128 18.167 1.00 71.44 87 ASP A N 1
ATOM 687 C CA . ASP A 1 87 ? -13.548 3.258 18.134 1.00 71.44 87 ASP A CA 1
ATOM 688 C C . ASP A 1 87 ? -13.082 3.244 16.675 1.00 71.44 87 ASP A C 1
ATOM 690 O O . ASP A 1 87 ? -13.574 2.455 15.861 1.00 71.44 87 ASP A O 1
ATOM 694 N N . SER A 1 88 ? -12.163 4.136 16.314 1.00 68.00 88 SER A N 1
ATOM 695 C CA . SER A 1 88 ? -11.635 4.216 14.955 1.00 68.00 88 SER A CA 1
ATOM 696 C C . SER A 1 88 ? -10.120 4.287 14.960 1.00 68.00 88 SER A C 1
ATOM 698 O O . SER A 1 88 ? -9.540 5.243 15.472 1.00 68.00 88 SER A O 1
ATOM 700 N N . MET A 1 89 ? -9.491 3.322 14.296 1.00 75.94 89 MET A N 1
ATOM 701 C CA . MET A 1 89 ? -8.057 3.312 14.051 1.00 75.94 89 MET A CA 1
ATOM 702 C C . MET A 1 89 ? -7.797 3.878 12.656 1.00 75.94 89 MET A C 1
ATOM 704 O O . MET A 1 89 ? -8.296 3.363 11.658 1.00 75.94 89 MET A O 1
ATOM 708 N N . THR A 1 90 ? -7.021 4.956 12.577 1.00 76.81 90 THR A N 1
ATOM 709 C CA . THR A 1 90 ? -6.618 5.563 11.302 1.00 76.81 90 THR A CA 1
ATOM 710 C C . THR A 1 90 ? -5.103 5.540 11.212 1.00 76.81 90 THR A C 1
ATOM 712 O O . THR A 1 90 ? -4.431 6.099 12.079 1.00 76.81 90 THR A O 1
ATOM 715 N N . LEU A 1 91 ? -4.562 4.907 10.172 1.00 80.81 91 LEU A N 1
ATOM 716 C CA . LEU A 1 91 ? -3.137 5.023 9.875 1.00 80.81 91 LEU A CA 1
ATOM 717 C C . LEU A 1 91 ? -2.883 6.368 9.178 1.00 80.81 91 LEU A C 1
ATOM 719 O O . LEU A 1 91 ? -3.688 6.770 8.330 1.00 80.81 91 LEU A O 1
ATOM 723 N N . PRO A 1 92 ? -1.787 7.078 9.503 1.00 81.69 92 PRO A N 1
ATOM 724 C CA . PRO A 1 92 ? -1.432 8.306 8.806 1.00 81.69 92 PRO A CA 1
ATOM 725 C C . PRO A 1 92 ? -1.306 8.057 7.303 1.00 81.69 92 PRO A C 1
ATOM 727 O O . PRO A 1 92 ? -0.625 7.121 6.888 1.00 81.69 92 PRO A O 1
ATOM 730 N N . THR A 1 93 ? -1.926 8.911 6.487 1.00 87.81 93 THR A N 1
ATOM 731 C CA . THR A 1 93 ? -1.742 8.862 5.033 1.00 87.81 93 THR A CA 1
ATOM 732 C C . THR A 1 93 ? -0.276 9.112 4.706 1.00 87.81 93 THR A C 1
ATOM 734 O O . THR A 1 93 ? 0.277 10.150 5.073 1.00 87.81 93 THR A O 1
ATOM 737 N N . GLN A 1 94 ? 0.345 8.173 4.000 1.00 90.56 94 GLN A N 1
ATOM 738 C CA . GLN A 1 94 ? 1.747 8.250 3.600 1.00 90.56 94 GLN A CA 1
ATOM 739 C C . GLN A 1 94 ? 1.872 8.268 2.082 1.00 90.56 94 GLN A C 1
ATOM 741 O O . GLN A 1 94 ? 0.954 7.858 1.362 1.00 90.56 94 GLN A O 1
ATOM 746 N N . CYS A 1 95 ? 3.008 8.776 1.603 1.00 92.25 95 CYS A N 1
ATOM 747 C CA . CYS A 1 95 ? 3.317 8.738 0.187 1.00 92.25 95 CYS A CA 1
ATOM 748 C C . CYS A 1 95 ? 4.167 7.524 -0.164 1.00 92.25 95 CYS A C 1
ATOM 750 O O . CYS A 1 95 ? 5.193 7.256 0.458 1.00 92.25 95 CYS A O 1
ATOM 752 N N . TYR A 1 96 ? 3.747 6.826 -1.207 1.00 93.56 96 TYR A N 1
ATOM 753 C CA . TYR A 1 96 ? 4.399 5.641 -1.720 1.00 93.56 96 TYR A CA 1
ATOM 7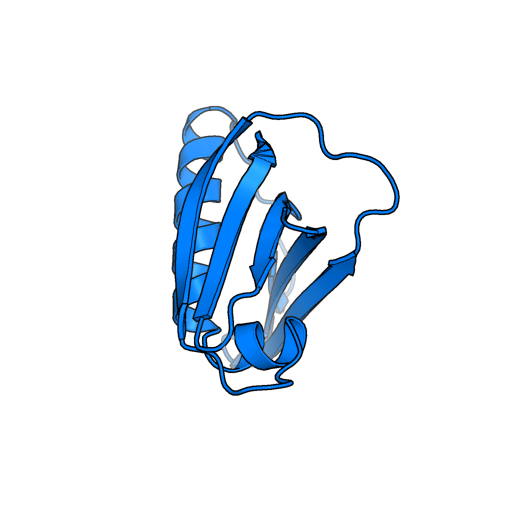54 C C . TYR A 1 96 ? 4.723 5.832 -3.189 1.00 93.56 96 TYR A C 1
ATOM 756 O O . TYR A 1 96 ? 3.935 6.401 -3.941 1.00 93.56 96 TYR A O 1
ATOM 764 N N . ILE A 1 97 ? 5.855 5.295 -3.613 1.00 94.44 97 ILE A N 1
ATOM 765 C CA . ILE A 1 97 ? 6.128 5.070 -5.026 1.00 94.44 97 ILE A CA 1
ATOM 766 C C . ILE A 1 97 ? 5.752 3.638 -5.371 1.00 94.44 97 ILE A C 1
ATOM 768 O O . ILE A 1 97 ? 6.157 2.688 -4.700 1.00 94.44 97 ILE A O 1
ATOM 772 N N . VAL A 1 98 ? 4.937 3.508 -6.407 1.00 94.19 98 VAL A N 1
ATOM 773 C CA . VAL A 1 98 ? 4.342 2.252 -6.837 1.00 94.19 98 VAL A CA 1
ATOM 774 C C . VAL A 1 98 ? 4.861 1.930 -8.228 1.00 94.19 98 VAL A C 1
ATOM 776 O O . VAL A 1 98 ? 4.556 2.612 -9.210 1.00 94.19 98 VAL A O 1
ATOM 779 N N . ASP A 1 99 ? 5.668 0.881 -8.304 1.00 93.25 99 ASP A N 1
ATOM 780 C CA . ASP A 1 99 ? 6.218 0.346 -9.542 1.00 93.25 99 ASP A CA 1
ATOM 781 C C . ASP A 1 99 ? 5.371 -0.866 -9.970 1.00 93.25 99 ASP A C 1
ATOM 783 O O . ASP A 1 99 ? 5.384 -1.911 -9.318 1.00 93.25 99 ASP A O 1
ATOM 787 N N . PHE A 1 100 ? 4.611 -0.715 -11.061 1.00 91.06 100 PHE A N 1
ATOM 788 C CA . PHE A 1 100 ? 3.855 -1.809 -11.674 1.00 91.06 100 PHE A CA 1
ATOM 789 C C . PHE A 1 100 ? 4.741 -2.601 -12.632 1.00 91.06 100 PHE A C 1
ATOM 791 O O . PHE A 1 100 ? 5.255 -2.043 -13.600 1.00 91.06 100 PHE A O 1
ATOM 798 N N . ASN A 1 101 ? 4.844 -3.903 -12.394 1.00 88.25 101 ASN A N 1
ATOM 799 C CA . ASN A 1 101 ? 5.401 -4.879 -13.322 1.00 88.25 101 ASN A CA 1
ATOM 800 C C . ASN A 1 101 ? 4.272 -5.780 -13.860 1.00 88.25 101 ASN A C 1
ATOM 802 O O . ASN A 1 101 ? 3.110 -5.658 -13.446 1.00 88.25 101 ASN A O 1
ATOM 806 N N . ASP A 1 102 ? 4.610 -6.678 -14.788 1.00 83.88 102 ASP A N 1
ATOM 807 C CA . ASP A 1 102 ? 3.630 -7.556 -15.443 1.00 83.88 102 ASP A CA 1
ATOM 808 C C . ASP A 1 102 ? 2.910 -8.469 -14.437 1.00 83.88 102 ASP A C 1
ATOM 810 O O . ASP A 1 102 ? 1.678 -8.508 -14.424 1.00 83.88 102 ASP A O 1
ATOM 814 N N . ASP A 1 103 ? 3.667 -9.075 -13.516 1.00 90.69 103 ASP A N 1
ATOM 815 C CA . ASP A 1 103 ? 3.154 -10.067 -12.555 1.00 90.69 103 ASP A CA 1
ATOM 816 C C . ASP A 1 103 ? 3.188 -9.584 -11.095 1.00 90.69 103 ASP A C 1
ATOM 818 O O . ASP A 1 103 ? 2.866 -10.326 -10.163 1.00 90.69 103 ASP A O 1
ATOM 822 N N . SER A 1 104 ? 3.632 -8.349 -10.857 1.00 90.88 104 SER A N 1
ATOM 823 C CA . SER A 1 104 ? 3.834 -7.839 -9.501 1.00 90.88 104 SER A CA 1
ATOM 824 C C . SER A 1 104 ? 3.733 -6.329 -9.392 1.00 90.88 104 SER A C 1
ATOM 826 O O . SER A 1 104 ? 3.830 -5.592 -10.373 1.00 90.88 104 SER A O 1
ATOM 828 N N . VAL A 1 105 ? 3.549 -5.861 -8.163 1.00 93.62 105 VAL A N 1
ATOM 829 C CA . VAL A 1 105 ? 3.638 -4.450 -7.804 1.00 93.62 105 VAL A CA 1
ATOM 830 C C . VAL A 1 105 ? 4.567 -4.302 -6.620 1.00 93.62 105 VAL A C 1
ATOM 832 O O . VAL A 1 105 ? 4.429 -4.996 -5.615 1.00 93.62 105 VAL A O 1
ATOM 835 N N . THR A 1 106 ? 5.483 -3.351 -6.737 1.00 94.75 106 THR A N 1
ATOM 836 C CA . THR A 1 106 ? 6.340 -2.934 -5.632 1.00 94.75 106 THR A CA 1
ATOM 837 C C . THR A 1 106 ? 5.830 -1.608 -5.090 1.00 94.75 106 THR A C 1
ATOM 839 O O . THR A 1 106 ? 5.706 -0.641 -5.840 1.00 94.75 106 THR A O 1
ATOM 842 N N . ILE A 1 107 ? 5.543 -1.559 -3.793 1.00 94.06 107 ILE A N 1
ATOM 843 C CA . ILE A 1 107 ? 5.071 -0.377 -3.071 1.00 94.06 107 ILE A CA 1
ATOM 844 C C . ILE A 1 107 ? 6.168 0.031 -2.094 1.00 94.06 107 ILE A C 1
ATOM 846 O O . ILE A 1 107 ? 6.384 -0.645 -1.092 1.00 94.06 107 ILE A O 1
ATOM 850 N N . SER A 1 108 ? 6.870 1.127 -2.368 1.00 93.38 108 SER A N 1
ATOM 851 C CA . SER A 1 108 ? 7.941 1.628 -1.500 1.00 93.38 108 SER A CA 1
ATOM 852 C C . SER A 1 108 ? 7.505 2.901 -0.791 1.00 93.38 108 SER A C 1
ATOM 854 O O . SER A 1 108 ? 7.005 3.822 -1.435 1.00 93.38 108 SER A O 1
ATOM 856 N N . LEU A 1 109 ? 7.733 2.988 0.519 1.00 91.31 109 LEU A N 1
ATOM 857 C CA . LEU A 1 109 ? 7.518 4.229 1.263 1.00 91.31 109 LEU A CA 1
ATOM 858 C C . LEU A 1 109 ? 8.525 5.299 0.806 1.00 91.31 109 LEU A C 1
ATOM 860 O O . LEU A 1 109 ? 9.719 5.009 0.699 1.00 91.31 109 LEU A O 1
ATOM 864 N N . LEU A 1 110 ? 8.052 6.523 0.555 1.00 88.44 110 LEU A N 1
ATOM 865 C CA . LEU A 1 110 ? 8.897 7.692 0.300 1.00 88.44 110 LEU A CA 1
ATOM 866 C C . LEU A 1 110 ? 9.023 8.543 1.564 1.00 88.44 110 LEU A C 1
ATOM 868 O O . LEU A 1 110 ? 8.016 8.996 2.113 1.00 88.44 110 LEU A O 1
ATOM 872 N N . LYS A 1 111 ? 10.265 8.755 2.018 1.00 76.56 111 LYS A N 1
ATOM 873 C CA . LYS A 1 111 ? 10.580 9.572 3.195 1.00 76.56 111 LYS A CA 1
ATOM 874 C C . LYS A 1 111 ? 11.958 10.224 3.124 1.00 76.56 111 LYS A C 1
ATOM 876 O O . LYS A 1 111 ? 12.907 9.582 2.611 1.00 76.56 111 LYS A O 1
#

Foldseek 3Di:
DFFKKWWKWKWKDFQNHTDDTDIDIDGDPDDDAADFDDKDKFWDAAPDDPRNRCVVVVVSVCVVLVVVQVVVCVVPPDDDDDDDRMDMDIRPTFMWTWDDDNTMIMTTGGD

Secondary structure (DSSP, 8-state):
-PEEEEEEEEEEEETTEEEEEEEEEEE-SSPPPS-EEEEEEEE--TT--HHHHHHHTHHHHHHHHHHHHHHHHTTS-------SSEEEEEEEEEEEEEEE-SSEEEEEEE-

Sequence (111 aa):
MGDEYLIGYRLTTQNSTLVSDRISVSKSMTPCLGSKQESLFLPRQPSQKLQALLNTHEDEFIEFATQQTIKLQSHQNITNHEHTSSDSMTLPTQCYIVDFNDDSVTISLLK

Radius of gyration: 15.07 Å; chains: 1; bounding box: 33×27×40 Å

pLDDT: mean 81.43, std 15.99, range [34.12, 95.0]